Protein AF-A0A165TBY9-F1 (afdb_monomer)

Radius of gyration: 14.4 Å; Cα contacts (8 Å, |Δi|>4): 34; chains: 1; bounding box: 32×24×42 Å

Organism: NCBI:txid1314783

Secondary structure (DSSP, 8-state):
-HHHHHHHHHHHHHHSTTHHHHHHHHHHHHHHTSTTTGGGTTT--HHHHHHHHHHTHHHHHHHHHHHHHHHHHHHHHHHHTT--

Sequence (84 aa):
IEALKFAIDWQARTAVGGGKKWKGDFFRRAFMCDPDYAAEFEGLTEQAAAQHLKGMDAVYKKWRNINGHTITARNRLLRLYHNV

Mean predicted aligned error: 6.81 Å

Foldseek 3Di:
DVLLVVLVVLVVLVVDPCSVVVVVVVLLVVQCPPPVNVVVCPPDDPVRSVVVVVVCVVVSVVVCVVCVVVVVVSSVVSVVVVVD

pLDDT: mean 81.23, std 12.87, range [43.97, 95.62]

Solvent-accessible surface area (backbone atoms only — not comparable to full-atom values): 4824 Å² total; per-residue (Å²): 116,70,68,54,53,51,30,50,52,58,48,58,38,64,76,40,94,62,26,71,58,53,52,51,53,49,54,53,52,51,48,50,63,30,82,92,45,23,78,82,41,62,94,50,52,74,70,54,37,55,52,52,50,60,76,37,47,71,58,53,51,52,50,42,67,68,47,45,57,57,59,50,48,53,40,52,51,48,48,61,74,68,78,114

Structure (mmCIF, N/CA/C/O backbone):
data_AF-A0A165TBY9-F1
#
_entry.id   AF-A0A165TBY9-F1
#
loop_
_atom_site.group_PDB
_atom_site.id
_atom_site.type_symbol
_atom_site.label_atom_id
_atom_site.label_alt_id
_atom_site.label_comp_id
_atom_site.label_asym_id
_atom_site.label_entity_id
_atom_site.label_seq_id
_atom_site.pdbx_PDB_ins_code
_atom_site.Cartn_x
_atom_site.Cartn_y
_atom_site.Cartn_z
_atom_site.occupancy
_atom_site.B_iso_or_equiv
_atom_site.auth_seq_id
_atom_site.auth_comp_id
_atom_site.auth_asym_id
_atom_site.auth_atom_id
_atom_site.pdbx_PDB_model_num
ATOM 1 N N . ILE A 1 1 ? -1.583 1.548 -22.400 1.00 55.12 1 ILE A N 1
ATOM 2 C CA . ILE A 1 1 ? -0.948 2.876 -22.185 1.00 55.12 1 ILE A CA 1
ATOM 3 C C . ILE A 1 1 ? -0.707 3.153 -20.688 1.00 55.12 1 ILE A C 1
ATOM 5 O O . ILE A 1 1 ? 0.403 3.534 -20.339 1.00 55.12 1 ILE A O 1
ATOM 9 N N . GLU A 1 2 ? -1.654 2.882 -19.775 1.00 61.06 2 GLU A N 1
ATOM 10 C CA . GLU A 1 2 ? -1.493 3.174 -18.327 1.00 61.06 2 GLU A CA 1
ATOM 11 C C . GLU A 1 2 ? -0.366 2.405 -17.610 1.00 61.06 2 GLU A C 1
ATOM 13 O O . GLU A 1 2 ? 0.385 2.990 -16.829 1.00 61.06 2 GLU A O 1
ATOM 18 N N . ALA A 1 3 ? -0.180 1.113 -17.904 1.00 61.22 3 ALA A N 1
ATOM 19 C CA . ALA A 1 3 ? 0.869 0.305 -17.269 1.00 61.22 3 ALA A CA 1
ATOM 20 C C . ALA A 1 3 ? 2.297 0.762 -17.639 1.00 61.22 3 ALA A C 1
ATOM 22 O O . ALA A 1 3 ? 3.214 0.666 -16.826 1.00 61.22 3 ALA A O 1
ATOM 23 N N . LEU A 1 4 ? 2.483 1.307 -18.845 1.00 59.97 4 LEU A N 1
ATOM 24 C CA . LEU A 1 4 ? 3.771 1.828 -19.316 1.00 59.97 4 LEU A CA 1
ATOM 25 C C . LEU A 1 4 ? 4.158 3.111 -18.576 1.00 59.97 4 LEU A C 1
ATOM 27 O O . LEU A 1 4 ? 5.274 3.231 -18.070 1.00 59.97 4 LEU A O 1
ATOM 31 N N . LYS A 1 5 ? 3.196 4.027 -18.424 1.00 66.94 5 LYS A N 1
ATOM 32 C CA . LYS A 1 5 ? 3.362 5.243 -17.624 1.00 66.94 5 LYS A CA 1
ATOM 33 C C . LYS A 1 5 ? 3.740 4.912 -16.179 1.00 66.94 5 LYS A C 1
ATOM 35 O O . LYS A 1 5 ? 4.667 5.509 -15.644 1.00 66.94 5 LYS A O 1
ATOM 40 N N . PHE A 1 6 ? 3.112 3.895 -15.585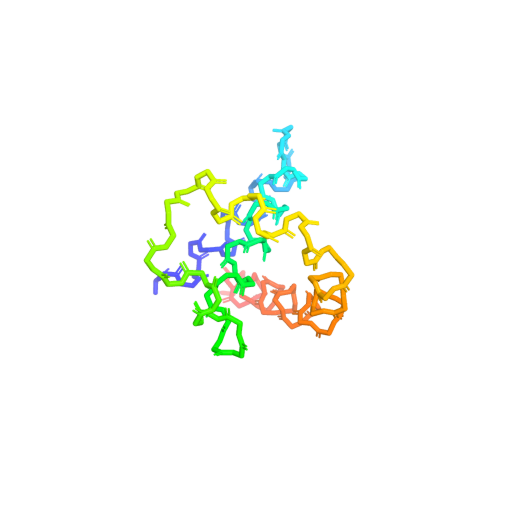 1.00 68.56 6 PHE A N 1
ATOM 41 C CA . PHE A 1 6 ? 3.443 3.441 -14.233 1.00 68.56 6 PHE A CA 1
ATOM 42 C C . PHE A 1 6 ? 4.901 2.971 -14.092 1.00 68.56 6 PHE A C 1
ATOM 44 O O . PHE A 1 6 ? 5.566 3.314 -13.116 1.00 68.56 6 PHE A O 1
ATOM 51 N N . ALA A 1 7 ? 5.430 2.222 -15.064 1.00 66.62 7 ALA A N 1
ATOM 52 C CA . ALA A 1 7 ? 6.807 1.727 -15.018 1.00 66.62 7 ALA A CA 1
ATOM 53 C C . ALA A 1 7 ? 7.853 2.847 -15.170 1.00 66.62 7 ALA A C 1
ATOM 55 O O . ALA A 1 7 ? 8.871 2.838 -14.463 1.00 66.62 7 ALA A O 1
ATOM 56 N N . ILE A 1 8 ? 7.576 3.818 -16.049 1.00 68.00 8 ILE A N 1
ATOM 57 C CA . ILE A 1 8 ? 8.389 5.025 -16.252 1.00 68.00 8 ILE A CA 1
ATOM 58 C C . ILE A 1 8 ? 8.351 5.901 -14.996 1.00 68.00 8 ILE A C 1
ATOM 60 O O . ILE A 1 8 ? 9.407 6.240 -14.465 1.00 68.00 8 ILE A O 1
ATOM 64 N N . ASP A 1 9 ? 7.166 6.177 -14.447 1.00 70.25 9 ASP A N 1
ATOM 65 C CA . ASP A 1 9 ? 6.996 6.955 -13.215 1.00 70.25 9 ASP A CA 1
ATOM 66 C C . ASP A 1 9 ? 7.689 6.278 -12.023 1.00 70.25 9 ASP A C 1
ATOM 68 O O . ASP A 1 9 ? 8.356 6.938 -11.221 1.00 70.25 9 ASP A O 1
ATOM 72 N N . TRP A 1 10 ? 7.615 4.945 -11.931 1.00 75.44 10 TRP A N 1
ATOM 73 C CA . TRP A 1 10 ? 8.325 4.164 -10.917 1.00 75.44 10 TRP A CA 1
ATOM 74 C C . TRP A 1 10 ? 9.851 4.283 -11.055 1.00 75.44 10 TRP A C 1
ATOM 76 O O . TRP A 1 10 ? 10.557 4.268 -10.047 1.00 75.44 10 TRP A O 1
ATOM 86 N N . GLN A 1 11 ? 10.385 4.392 -12.280 1.00 71.31 11 GLN A N 1
ATOM 87 C CA . GLN A 1 11 ? 11.819 4.579 -12.542 1.00 71.31 11 GLN A CA 1
ATOM 88 C C . GLN A 1 11 ? 12.295 6.001 -12.295 1.00 71.31 11 GLN A C 1
ATOM 90 O O . GLN A 1 11 ? 13.265 6.201 -11.562 1.00 71.31 11 GLN A O 1
ATOM 95 N N . ALA A 1 12 ? 11.608 6.974 -12.882 1.00 70.81 12 ALA A N 1
ATOM 96 C CA . ALA A 1 12 ? 11.927 8.381 -12.731 1.00 70.81 12 ALA A CA 1
ATOM 97 C C . ALA A 1 12 ? 11.967 8.736 -11.244 1.00 70.81 12 ALA A C 1
ATOM 99 O O . ALA A 1 12 ? 12.965 9.254 -10.756 1.00 70.81 12 ALA A O 1
ATOM 100 N N . ARG A 1 13 ? 10.961 8.302 -10.474 1.00 71.62 13 ARG A N 1
ATOM 101 C CA . ARG A 1 13 ? 10.903 8.556 -9.030 1.00 71.62 13 ARG A CA 1
ATOM 102 C C . ARG A 1 13 ? 11.956 7.803 -8.224 1.00 71.62 13 ARG A C 1
ATOM 104 O O . ARG A 1 13 ? 12.266 8.247 -7.129 1.00 71.62 13 ARG A O 1
ATOM 111 N N . THR A 1 14 ? 12.540 6.707 -8.722 1.00 67.12 14 THR A N 1
ATOM 112 C CA . THR A 1 14 ? 13.701 6.084 -8.053 1.00 67.12 14 THR A CA 1
ATOM 113 C C . THR A 1 14 ? 14.998 6.859 -8.202 1.00 67.12 14 THR A C 1
ATOM 115 O O . THR A 1 14 ? 15.866 6.698 -7.351 1.00 67.12 14 THR A O 1
A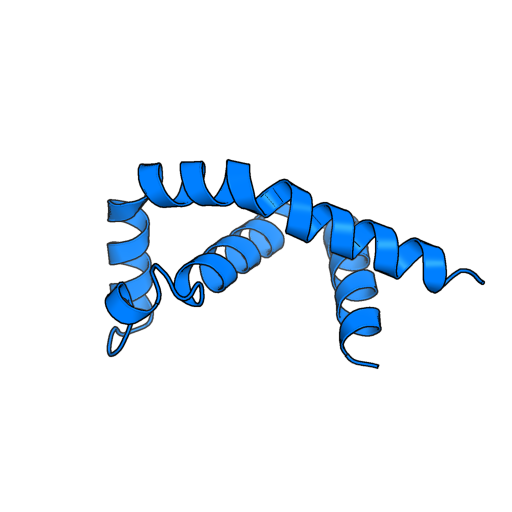TOM 118 N N . ALA A 1 15 ? 15.125 7.661 -9.257 1.00 67.50 15 ALA A N 1
ATOM 119 C CA . ALA A 1 15 ? 16.345 8.391 -9.579 1.00 67.50 15 ALA A CA 1
ATOM 120 C C . ALA A 1 15 ? 16.425 9.776 -8.905 1.00 67.50 15 ALA A C 1
ATOM 122 O O . ALA A 1 15 ? 17.500 10.364 -8.868 1.00 67.50 15 ALA A O 1
ATOM 123 N N . VAL A 1 16 ? 15.320 10.285 -8.346 1.00 67.94 16 VAL A N 1
ATOM 124 C CA . VAL A 1 16 ? 15.248 11.608 -7.694 1.00 67.94 16 VAL A CA 1
ATOM 125 C C . VAL A 1 16 ? 15.122 11.502 -6.170 1.00 67.94 16 VAL A C 1
ATOM 127 O O . VAL A 1 16 ? 14.592 10.526 -5.624 1.00 67.94 16 VAL A O 1
ATOM 130 N N . GLY A 1 17 ? 15.566 12.547 -5.463 1.00 63.84 17 GLY A N 1
ATOM 131 C CA . GLY A 1 17 ? 15.350 12.697 -4.022 1.00 63.84 17 GLY A CA 1
ATOM 132 C C . GLY A 1 17 ? 13.863 12.572 -3.658 1.00 63.84 17 GLY A C 1
ATOM 133 O O . GLY A 1 17 ? 13.008 13.184 -4.289 1.00 63.84 17 GLY A O 1
ATOM 134 N N . GLY A 1 18 ? 13.538 11.740 -2.661 1.00 75.44 18 GLY A N 1
ATOM 135 C CA . GLY A 1 18 ? 12.151 11.466 -2.240 1.00 75.44 18 GLY A CA 1
ATOM 136 C C . GLY A 1 18 ? 11.534 10.165 -2.778 1.00 75.44 18 GLY A C 1
ATOM 137 O O . GLY A 1 18 ? 10.480 9.744 -2.295 1.00 75.44 18 GLY A O 1
ATOM 138 N N . GLY A 1 19 ? 12.213 9.448 -3.681 1.00 77.62 19 GLY A N 1
ATOM 139 C CA . GLY A 1 19 ? 11.728 8.180 -4.245 1.00 77.62 19 GLY A CA 1
ATOM 140 C C . GLY A 1 19 ? 11.385 7.092 -3.228 1.00 77.62 19 GLY A C 1
ATOM 141 O O . GLY A 1 19 ? 10.409 6.354 -3.384 1.00 77.62 19 GLY A O 1
ATOM 142 N N . LYS A 1 20 ? 12.158 7.009 -2.138 1.00 79.81 20 LYS A N 1
ATOM 143 C CA . LYS A 1 20 ? 11.920 6.045 -1.051 1.00 79.81 20 LYS A CA 1
ATOM 144 C C . LYS A 1 20 ? 10.589 6.301 -0.338 1.00 79.81 20 LYS A C 1
ATOM 146 O O . LYS A 1 20 ? 9.877 5.342 -0.044 1.00 79.81 20 LYS A O 1
ATOM 151 N N . LYS A 1 21 ? 10.244 7.573 -0.098 1.00 83.25 21 LYS A N 1
ATOM 152 C CA . LYS A 1 21 ? 8.970 7.971 0.520 1.00 83.25 21 LYS A CA 1
ATOM 153 C C . LYS A 1 21 ? 7.807 7.626 -0.403 1.00 83.25 21 LYS A C 1
ATOM 155 O O . LYS A 1 21 ? 6.905 6.913 0.016 1.00 83.25 21 LYS A O 1
ATOM 160 N N . TRP A 1 22 ? 7.905 8.009 -1.675 1.00 84.19 22 TRP A N 1
ATOM 161 C CA . TRP A 1 22 ? 6.860 7.732 -2.660 1.00 84.19 22 TRP A CA 1
ATOM 162 C C . TRP A 1 22 ? 6.574 6.234 -2.825 1.00 84.19 22 TRP A C 1
ATOM 164 O O . TRP A 1 22 ? 5.416 5.827 -2.817 1.00 84.19 22 TRP A O 1
ATOM 174 N N . LYS A 1 23 ? 7.612 5.387 -2.895 1.00 83.88 23 LYS A N 1
ATOM 175 C CA . LYS A 1 23 ? 7.425 3.926 -2.899 1.00 83.88 23 LYS A CA 1
ATOM 176 C C . LYS A 1 23 ? 6.727 3.433 -1.639 1.00 83.88 23 LYS A C 1
ATOM 178 O O . LYS A 1 23 ? 5.883 2.549 -1.718 1.00 83.88 23 LYS A O 1
ATOM 183 N N . GLY A 1 24 ? 7.114 3.972 -0.483 1.00 88.12 24 GLY A N 1
ATOM 184 C CA . GLY A 1 24 ? 6.459 3.671 0.785 1.00 88.12 24 GLY A CA 1
ATOM 185 C C . GLY A 1 24 ? 4.967 3.980 0.724 1.00 88.12 24 GLY A C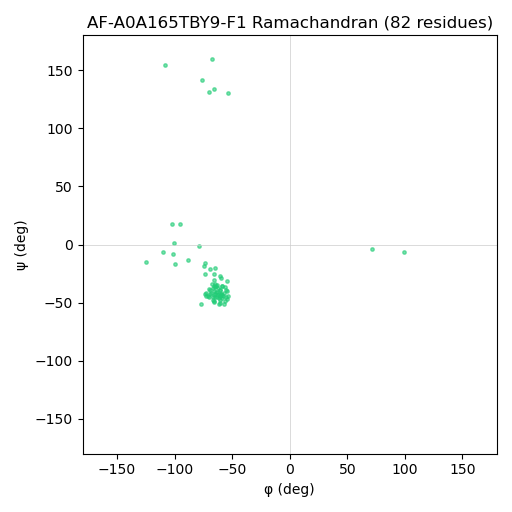 1
ATOM 186 O O . GLY A 1 24 ? 4.164 3.114 1.048 1.00 88.12 24 GLY A O 1
ATOM 187 N N . ASP A 1 25 ? 4.604 5.164 0.239 1.00 87.25 25 ASP A N 1
ATOM 188 C CA . ASP A 1 25 ? 3.209 5.594 0.116 1.00 87.25 25 ASP A CA 1
ATOM 189 C C . ASP A 1 25 ? 2.436 4.759 -0.911 1.00 87.25 25 ASP A C 1
ATOM 191 O O . ASP A 1 25 ? 1.288 4.399 -0.664 1.00 87.25 25 ASP A O 1
ATOM 195 N N . PHE A 1 26 ? 3.077 4.366 -2.016 1.00 88.31 26 PHE A N 1
ATOM 196 C CA . PHE A 1 26 ? 2.480 3.441 -2.975 1.00 88.31 26 PHE A CA 1
ATOM 197 C C . PHE A 1 26 ? 2.151 2.090 -2.335 1.00 88.31 26 PHE A C 1
ATOM 199 O O . PHE A 1 26 ? 1.025 1.624 -2.459 1.00 88.31 26 PHE A O 1
ATOM 206 N N . PHE A 1 27 ? 3.101 1.467 -1.628 1.00 90.50 27 PHE A N 1
ATOM 207 C CA . PHE A 1 27 ? 2.853 0.177 -0.976 1.00 90.50 27 PHE A CA 1
ATOM 208 C C . PHE A 1 27 ? 1.756 0.269 0.085 1.00 90.50 27 PHE A C 1
ATOM 210 O O . PHE A 1 27 ? 0.948 -0.645 0.186 1.00 90.50 27 PHE A O 1
ATOM 217 N N . ARG A 1 28 ? 1.697 1.371 0.840 1.00 92.19 28 ARG A N 1
ATOM 218 C CA . ARG A 1 28 ? 0.619 1.616 1.808 1.00 92.19 28 ARG A CA 1
ATOM 219 C C . ARG A 1 28 ? -0.742 1.693 1.120 1.00 92.19 28 ARG A C 1
ATOM 221 O O . ARG A 1 28 ? -1.676 1.050 1.570 1.00 92.19 28 ARG A O 1
ATOM 228 N N . ARG A 1 29 ? -0.847 2.438 0.014 1.00 89.50 29 ARG A N 1
ATOM 229 C CA . ARG A 1 29 ? -2.088 2.527 -0.776 1.00 89.50 29 ARG A CA 1
ATOM 230 C C . ARG A 1 29 ? -2.481 1.186 -1.380 1.00 89.50 29 ARG A C 1
ATOM 232 O O . ARG A 1 29 ? -3.631 0.801 -1.279 1.00 89.50 29 ARG A O 1
ATOM 239 N N . ALA A 1 30 ? -1.520 0.469 -1.954 1.00 90.06 30 ALA A N 1
ATOM 240 C CA . ALA A 1 30 ? -1.758 -0.854 -2.515 1.00 90.06 30 ALA A CA 1
ATOM 241 C C . ALA A 1 30 ? -2.261 -1.843 -1.454 1.00 90.06 30 ALA A C 1
ATOM 243 O O . ALA A 1 30 ? -3.168 -2.606 -1.743 1.00 90.06 30 ALA A O 1
ATOM 244 N N . PHE A 1 31 ? -1.725 -1.780 -0.233 1.00 92.81 31 PHE A N 1
ATOM 245 C CA . PHE A 1 31 ? -2.214 -2.575 0.892 1.00 92.81 31 PHE A CA 1
ATOM 246 C C . PHE A 1 31 ? -3.644 -2.196 1.303 1.00 92.81 31 PHE A C 1
ATOM 248 O O . PHE A 1 31 ? -4.475 -3.075 1.472 1.00 92.81 31 PHE A O 1
ATOM 255 N N . MET A 1 32 ? -3.959 -0.900 1.405 1.00 91.69 32 MET A N 1
ATOM 256 C CA . MET A 1 32 ? -5.315 -0.430 1.747 1.00 91.69 32 MET A CA 1
ATOM 257 C C . MET A 1 32 ? -6.372 -0.784 0.687 1.00 91.69 32 MET A C 1
ATOM 259 O O . MET A 1 32 ? -7.558 -0.781 0.987 1.00 91.69 32 MET A O 1
ATOM 263 N N . CYS A 1 33 ? -5.953 -1.067 -0.547 1.00 88.75 33 CYS A N 1
ATOM 264 C CA . CYS A 1 33 ? -6.831 -1.507 -1.634 1.00 88.75 33 CYS A CA 1
ATOM 265 C C . CYS A 1 33 ? -6.783 -3.022 -1.875 1.00 88.75 33 CYS A C 1
ATOM 267 O O . CYS A 1 33 ? -7.415 -3.501 -2.816 1.00 88.75 33 CYS A O 1
ATOM 269 N N . ASP A 1 34 ? -6.000 -3.767 -1.098 1.00 90.31 34 ASP A N 1
ATOM 270 C CA . ASP A 1 34 ? -5.909 -5.213 -1.240 1.00 90.31 34 ASP A CA 1
ATOM 271 C C . ASP A 1 34 ? -7.232 -5.852 -0.778 1.00 90.31 34 ASP A C 1
ATOM 273 O O . ASP A 1 34 ? -7.709 -5.490 0.298 1.00 90.31 34 ASP A O 1
ATOM 277 N N . PRO A 1 35 ? -7.848 -6.765 -1.552 1.00 90.50 35 PRO A N 1
ATOM 278 C CA . PRO A 1 35 ? -9.161 -7.322 -1.225 1.00 90.50 35 PRO A CA 1
ATOM 279 C C . PRO A 1 35 ? -9.262 -7.938 0.173 1.00 90.50 35 PRO A C 1
ATOM 281 O O . PRO A 1 35 ? -10.324 -7.857 0.785 1.00 90.50 35 PRO A O 1
ATOM 284 N N . ASP A 1 36 ? -8.166 -8.499 0.691 1.00 92.19 36 ASP A N 1
ATOM 285 C CA . ASP A 1 36 ? -8.146 -9.150 2.003 1.00 92.19 36 ASP A CA 1
ATOM 286 C C . ASP A 1 36 ? -8.169 -8.140 3.165 1.00 92.19 36 ASP A C 1
ATOM 288 O O . ASP A 1 36 ? -8.495 -8.504 4.293 1.00 92.19 36 ASP A O 1
ATOM 292 N N . TYR A 1 37 ? -7.831 -6.873 2.899 1.00 91.75 37 TYR A N 1
ATOM 293 C CA . TYR A 1 37 ? -7.682 -5.820 3.912 1.00 91.75 37 TYR A CA 1
ATOM 294 C C . TYR A 1 37 ? -8.547 -4.582 3.645 1.00 91.75 37 TYR A C 1
ATOM 296 O O . TYR A 1 37 ? -8.738 -3.769 4.544 1.00 91.75 37 TYR A O 1
ATOM 304 N N . ALA A 1 38 ? -9.086 -4.415 2.435 1.00 90.19 38 ALA A N 1
ATOM 305 C CA . ALA A 1 38 ? -9.785 -3.203 2.004 1.00 90.19 38 ALA A CA 1
ATOM 306 C C . ALA A 1 38 ? -11.003 -2.865 2.875 1.00 90.19 38 ALA A C 1
ATOM 308 O O . ALA A 1 38 ? -11.237 -1.692 3.167 1.00 90.19 38 ALA A O 1
ATOM 309 N N . ALA A 1 39 ? -11.728 -3.883 3.349 1.00 94.12 39 ALA A N 1
ATOM 310 C CA . ALA A 1 39 ? -12.872 -3.708 4.242 1.00 94.12 39 ALA A CA 1
ATOM 311 C C . ALA A 1 39 ? -12.494 -3.028 5.573 1.00 94.12 39 ALA A C 1
ATOM 313 O O . ALA A 1 39 ? -13.316 -2.337 6.166 1.00 94.12 39 ALA A O 1
ATOM 314 N N . GLU A 1 40 ? -11.245 -3.163 6.031 1.00 92.56 40 GLU A N 1
ATOM 315 C CA . GLU A 1 40 ? -10.767 -2.501 7.252 1.00 92.56 40 GLU A CA 1
ATOM 316 C C . GLU A 1 40 ? -10.547 -0.990 7.078 1.00 92.56 40 GLU A C 1
ATOM 318 O O . GLU A 1 40 ? -10.421 -0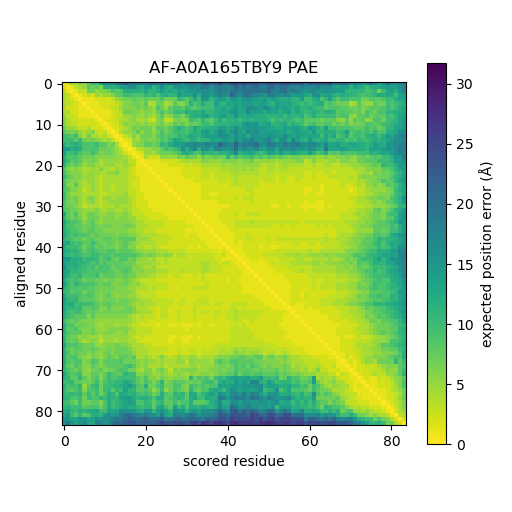.261 8.062 1.00 92.56 40 GLU A O 1
ATOM 323 N N . PHE A 1 41 ? -10.481 -0.514 5.833 1.00 93.56 41 PHE A N 1
ATOM 324 C CA . PHE A 1 41 ? -10.248 0.890 5.495 1.00 93.56 41 PHE A CA 1
ATOM 325 C C . PHE A 1 41 ? -11.483 1.581 4.909 1.00 93.56 41 PHE A C 1
ATOM 327 O O . PHE A 1 41 ? -11.465 2.796 4.694 1.00 93.56 41 PHE A O 1
ATOM 334 N N . GLU A 1 42 ? -12.556 0.834 4.656 1.00 92.81 42 GLU A N 1
ATOM 335 C CA . GLU A 1 42 ? -13.786 1.363 4.085 1.00 92.81 42 GLU A CA 1
ATOM 336 C C . GLU A 1 42 ? -14.468 2.350 5.046 1.00 92.81 42 GLU A C 1
ATOM 338 O O . GLU A 1 42 ? -14.565 2.128 6.252 1.00 92.81 42 GLU A O 1
ATOM 343 N N . GLY A 1 43 ? -14.903 3.496 4.518 1.00 91.19 43 GLY A N 1
ATOM 344 C CA . GLY A 1 43 ? -15.551 4.549 5.307 1.00 91.19 43 GLY A CA 1
ATOM 345 C C . GLY A 1 43 ? -14.625 5.331 6.250 1.00 91.19 43 GLY A C 1
ATOM 346 O O . GLY A 1 43 ? -15.073 6.302 6.863 1.00 91.19 43 GLY A O 1
ATOM 347 N N . LEU A 1 44 ? -13.338 4.976 6.353 1.00 93.25 44 LEU A N 1
ATOM 348 C CA . LEU A 1 44 ? -12.377 5.735 7.149 1.00 93.25 44 LEU A CA 1
ATOM 349 C C . LEU A 1 44 ? -11.955 7.023 6.434 1.00 93.25 44 LEU A C 1
ATOM 351 O O . LEU A 1 44 ? -11.709 7.058 5.228 1.00 93.25 44 LEU A O 1
ATOM 355 N N . THR A 1 45 ? -11.792 8.096 7.209 1.00 93.75 45 THR A N 1
ATOM 356 C CA . THR A 1 45 ? -11.107 9.301 6.727 1.00 93.75 45 THR A CA 1
ATOM 357 C C . THR A 1 45 ? -9.625 9.006 6.499 1.00 93.75 45 THR A C 1
ATOM 359 O O . THR A 1 45 ? -9.065 8.088 7.097 1.00 93.75 45 THR A O 1
ATOM 362 N N . GLU A 1 46 ? -8.941 9.816 5.689 1.00 88.00 46 GLU A N 1
ATOM 363 C CA . GLU A 1 46 ? -7.511 9.614 5.404 1.00 88.00 46 GLU A CA 1
ATOM 364 C C . GLU A 1 46 ? -6.652 9.570 6.684 1.00 88.00 46 GLU A C 1
ATOM 366 O O . GLU A 1 46 ? -5.750 8.740 6.810 1.00 88.00 46 GLU A O 1
ATOM 371 N N . GLN A 1 47 ? -6.959 10.418 7.671 1.00 90.75 47 GLN A N 1
ATOM 372 C CA . 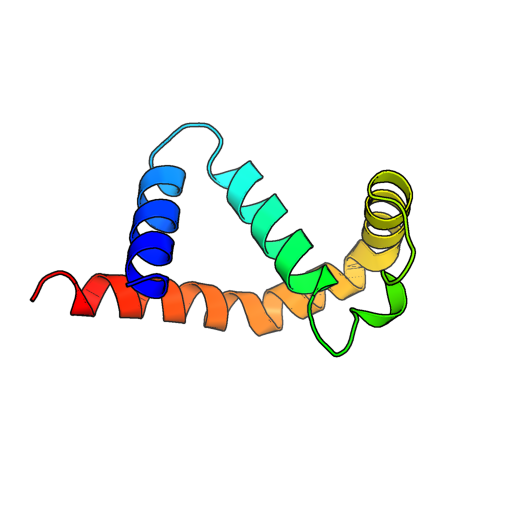GLN A 1 47 ? -6.264 10.420 8.961 1.00 90.75 47 GLN A CA 1
ATOM 373 C C . GLN A 1 47 ? -6.555 9.157 9.780 1.00 90.75 47 GLN A C 1
ATOM 375 O O . GLN A 1 47 ? -5.630 8.587 10.363 1.00 90.75 47 GLN A O 1
ATOM 380 N N . ALA A 1 48 ? -7.811 8.701 9.801 1.00 92.44 48 ALA A N 1
ATOM 381 C CA . ALA A 1 48 ? -8.195 7.476 10.495 1.00 92.44 48 ALA A CA 1
ATOM 382 C C . ALA A 1 48 ? -7.557 6.242 9.842 1.00 92.44 48 ALA A C 1
ATOM 384 O O . ALA A 1 48 ? -6.973 5.419 10.543 1.00 92.44 48 ALA A O 1
ATOM 385 N N . ALA A 1 49 ? -7.554 6.164 8.510 1.00 92.06 49 ALA A N 1
ATOM 386 C CA . ALA A 1 49 ? -6.893 5.105 7.755 1.00 92.06 49 ALA A CA 1
ATOM 387 C C . ALA A 1 49 ? -5.378 5.082 8.012 1.00 92.06 49 ALA A C 1
ATOM 389 O O . ALA A 1 49 ? -4.797 4.023 8.241 1.00 92.06 49 ALA A O 1
ATOM 390 N N . ALA A 1 50 ? -4.725 6.250 8.056 1.00 90.56 50 ALA A N 1
ATOM 391 C CA . ALA A 1 50 ? -3.303 6.342 8.379 1.00 90.56 50 ALA A CA 1
ATOM 392 C C . ALA A 1 50 ? -2.987 5.873 9.809 1.00 90.56 50 ALA A C 1
ATOM 394 O O . ALA A 1 50 ? -1.933 5.274 10.039 1.00 90.56 50 ALA A O 1
ATOM 395 N N . GLN A 1 51 ? -3.875 6.140 10.770 1.00 93.56 51 GLN A N 1
ATOM 396 C CA . GLN A 1 51 ? -3.718 5.676 12.146 1.00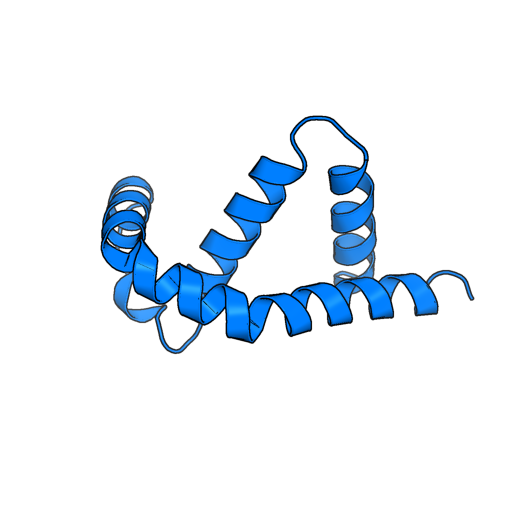 93.56 51 GLN A CA 1
ATOM 397 C C . GLN A 1 51 ? -3.991 4.171 12.276 1.00 93.56 51 GLN A C 1
ATOM 399 O O . GLN A 1 51 ? -3.199 3.476 12.913 1.00 93.56 51 GLN A O 1
ATOM 404 N N . HIS A 1 52 ? -5.037 3.659 11.621 1.00 94.56 52 HIS A N 1
ATOM 405 C CA . HIS A 1 52 ? -5.352 2.227 11.564 1.00 94.56 52 HIS A CA 1
ATOM 406 C C . HIS A 1 52 ? -4.195 1.434 10.953 1.00 94.56 52 HIS A C 1
ATOM 408 O O . HIS A 1 52 ? -3.681 0.489 11.548 1.00 94.56 52 HIS A O 1
ATOM 414 N N . LEU A 1 53 ? -3.655 1.926 9.835 1.00 93.44 53 LEU A N 1
ATOM 415 C CA . LEU A 1 53 ? -2.502 1.333 9.164 1.00 93.44 53 LEU A CA 1
ATOM 416 C C . LEU A 1 53 ? -1.257 1.254 10.061 1.00 93.44 53 LEU A C 1
ATOM 418 O O . LEU A 1 53 ? -0.502 0.287 9.970 1.00 93.44 53 LEU A O 1
ATOM 422 N N . LYS A 1 54 ? -1.023 2.244 10.936 1.00 92.31 54 LYS A N 1
ATOM 423 C CA . LYS A 1 54 ? 0.075 2.173 11.919 1.00 92.31 54 LYS A CA 1
ATOM 424 C C . LYS A 1 54 ? -0.141 1.044 12.929 1.00 92.31 54 LYS A C 1
ATOM 426 O O . LYS A 1 54 ? 0.834 0.407 13.316 1.00 92.31 54 LYS A O 1
ATOM 431 N N . GLY A 1 55 ? -1.387 0.788 13.330 1.00 94.00 55 GLY A N 1
ATOM 432 C CA . GLY A 1 55 ? -1.750 -0.349 14.183 1.00 94.00 55 GLY A CA 1
ATOM 433 C C . GLY A 1 55 ? -1.526 -1.706 13.507 1.00 94.00 55 GLY A C 1
ATOM 434 O O . GLY A 1 55 ? -1.239 -2.691 14.181 1.00 94.00 55 GLY A O 1
ATOM 435 N N . MET A 1 56 ? -1.560 -1.747 12.174 1.00 94.94 56 MET A N 1
ATOM 436 C CA . MET A 1 56 ? -1.372 -2.955 11.363 1.00 94.94 56 MET A CA 1
ATOM 437 C C . MET A 1 56 ? 0.067 -3.162 10.855 1.00 94.94 56 MET A C 1
ATOM 439 O O . MET A 1 56 ? 0.283 -3.939 9.924 1.00 94.94 56 MET A O 1
ATOM 443 N N . ASP A 1 57 ? 1.079 -2.500 11.428 1.00 93.19 57 ASP A N 1
ATOM 444 C CA . ASP A 1 57 ? 2.448 -2.489 10.876 1.00 93.19 57 ASP A CA 1
ATOM 445 C C . ASP A 1 57 ? 3.038 -3.897 10.649 1.00 93.19 57 ASP A C 1
ATOM 447 O O . ASP A 1 57 ? 3.660 -4.155 9.616 1.00 93.19 57 ASP A O 1
ATOM 451 N N . ALA A 1 58 ? 2.796 -4.842 11.563 1.00 95.00 58 ALA A N 1
ATOM 452 C CA . ALA A 1 58 ? 3.254 -6.225 11.413 1.00 95.00 58 ALA A CA 1
ATOM 453 C C . ALA A 1 58 ? 2.590 -6.941 10.220 1.00 95.00 58 ALA A C 1
ATOM 455 O O . ALA A 1 58 ? 3.267 -7.624 9.445 1.00 95.00 58 ALA A O 1
ATOM 456 N N . VAL A 1 59 ? 1.280 -6.745 10.045 1.00 95.62 59 VAL A N 1
ATOM 457 C CA . VAL A 1 59 ? 0.497 -7.319 8.941 1.00 95.62 59 VAL A CA 1
ATOM 458 C C . VAL A 1 59 ? 0.941 -6.710 7.617 1.00 95.62 59 VAL A C 1
ATOM 460 O O . VAL A 1 59 ? 1.281 -7.439 6.687 1.00 95.62 59 VAL A O 1
ATOM 463 N N . TYR A 1 60 ? 1.062 -5.383 7.564 1.00 95.06 60 TYR A N 1
ATOM 464 C CA . TYR A 1 60 ? 1.560 -4.666 6.397 1.00 95.06 60 TYR A CA 1
ATOM 465 C C . TYR A 1 60 ? 2.968 -5.126 5.993 1.00 95.06 60 TYR A C 1
ATOM 467 O O . TYR A 1 60 ? 3.233 -5.360 4.813 1.00 95.06 60 TYR A O 1
ATOM 475 N N . LYS A 1 61 ? 3.887 -5.305 6.952 1.00 94.25 61 LYS A N 1
ATOM 476 C CA . LYS A 1 61 ? 5.238 -5.825 6.680 1.00 94.25 61 LYS A CA 1
ATOM 477 C C . LYS A 1 61 ? 5.197 -7.230 6.084 1.00 94.25 61 LYS A C 1
ATOM 479 O O . LYS A 1 61 ? 5.896 -7.488 5.103 1.00 94.25 61 LYS A O 1
ATOM 484 N N . LYS A 1 62 ? 4.369 -8.122 6.638 1.00 94.50 62 LYS A N 1
ATOM 485 C CA . LYS A 1 62 ? 4.186 -9.482 6.113 1.00 94.50 62 LYS A CA 1
ATOM 486 C C . LYS A 1 62 ? 3.629 -9.449 4.690 1.00 94.50 62 LYS A C 1
ATOM 488 O O . LYS A 1 62 ? 4.234 -10.036 3.794 1.00 94.50 62 LYS A O 1
ATOM 493 N N . TRP A 1 63 ? 2.546 -8.707 4.473 1.00 95.00 63 TRP A N 1
ATOM 494 C CA . TRP A 1 63 ? 1.949 -8.516 3.154 1.00 95.00 63 TRP A CA 1
ATOM 495 C C . TRP A 1 63 ? 2.967 -7.966 2.155 1.00 95.00 63 TRP A C 1
ATOM 497 O O . TRP A 1 63 ? 3.102 -8.485 1.053 1.00 95.00 63 TRP A O 1
ATOM 507 N N . ARG A 1 64 ? 3.757 -6.963 2.547 1.00 93.19 64 ARG A N 1
ATOM 508 C CA . ARG A 1 64 ? 4.765 -6.356 1.675 1.00 93.19 64 ARG A CA 1
ATOM 509 C C . ARG A 1 64 ? 5.888 -7.322 1.316 1.00 93.19 64 ARG A C 1
ATOM 511 O O . ARG A 1 64 ? 6.385 -7.259 0.195 1.00 93.19 64 ARG A O 1
ATOM 518 N N . ASN A 1 65 ? 6.304 -8.196 2.226 1.00 91.38 65 ASN A N 1
ATOM 519 C CA . ASN A 1 65 ? 7.308 -9.215 1.916 1.00 91.38 65 ASN A CA 1
ATOM 520 C C . ASN A 1 65 ? 6.77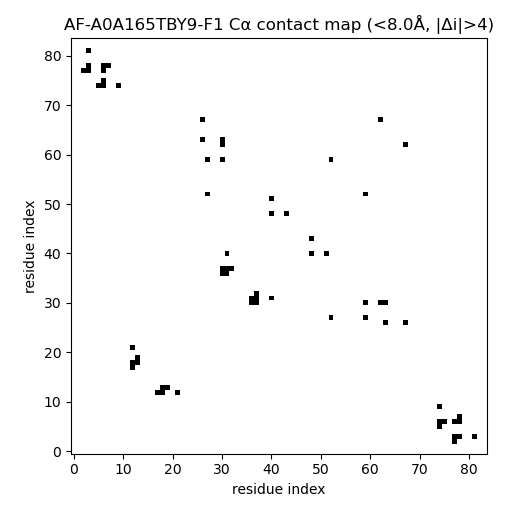0 -10.224 0.889 1.00 91.38 65 ASN A C 1
ATOM 522 O O . ASN A 1 65 ? 7.483 -10.590 -0.047 1.00 91.38 65 ASN A O 1
ATOM 526 N N . ILE A 1 66 ? 5.497 -10.603 1.020 1.00 89.94 66 ILE A N 1
ATOM 527 C CA . ILE A 1 66 ? 4.822 -11.530 0.105 1.00 89.94 66 ILE A CA 1
ATOM 528 C C . ILE A 1 66 ? 4.529 -10.869 -1.247 1.00 89.94 66 ILE A C 1
ATOM 530 O O . ILE A 1 66 ? 4.796 -11.461 -2.273 1.00 89.94 66 ILE A O 1
ATOM 534 N N . ASN A 1 67 ? 4.037 -9.635 -1.298 1.00 86.12 67 ASN A N 1
ATOM 535 C CA . ASN A 1 67 ? 3.554 -9.024 -2.546 1.00 86.12 67 ASN A CA 1
ATOM 536 C C . ASN A 1 67 ? 4.562 -8.066 -3.196 1.00 86.12 67 ASN A C 1
ATOM 538 O O . ASN A 1 67 ? 4.469 -7.720 -4.378 1.00 86.12 67 ASN A O 1
ATOM 542 N N . GLY A 1 68 ? 5.571 -7.634 -2.441 1.00 83.88 68 GLY A N 1
ATOM 543 C CA . GLY A 1 68 ? 6.547 -6.645 -2.887 1.00 83.88 68 GLY A CA 1
ATOM 544 C C . GLY A 1 68 ? 7.410 -7.123 -4.048 1.00 83.88 68 GLY A C 1
ATOM 545 O O . GLY A 1 68 ? 7.759 -6.318 -4.920 1.00 83.88 68 GLY A O 1
ATOM 546 N N . HIS A 1 69 ? 7.724 -8.420 -4.095 1.00 80.62 69 HIS A N 1
ATOM 547 C CA . HIS A 1 69 ? 8.470 -8.999 -5.206 1.00 80.62 69 HIS A CA 1
ATOM 548 C C . HIS A 1 69 ? 7.631 -9.012 -6.487 1.00 80.62 69 HIS A C 1
ATOM 550 O O . HIS A 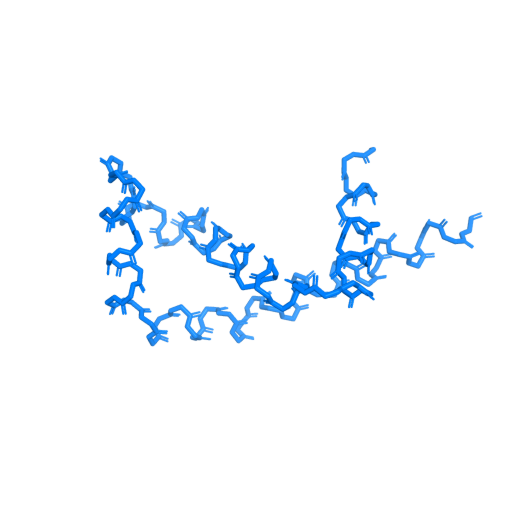1 69 ? 8.141 -8.586 -7.517 1.00 80.62 69 HIS A O 1
ATOM 556 N N . THR A 1 70 ? 6.343 -9.366 -6.421 1.00 80.69 70 THR A N 1
ATOM 557 C CA . THR A 1 70 ? 5.410 -9.344 -7.561 1.00 80.69 70 THR A CA 1
ATOM 558 C C . THR A 1 70 ? 5.252 -7.942 -8.140 1.00 80.69 70 THR A C 1
ATOM 560 O O . THR A 1 70 ? 5.414 -7.742 -9.344 1.00 80.69 70 THR A O 1
ATOM 563 N N . ILE A 1 71 ? 5.031 -6.937 -7.285 1.00 77.75 71 ILE A N 1
ATOM 564 C CA . ILE A 1 71 ? 4.927 -5.528 -7.701 1.00 77.75 71 ILE A CA 1
ATOM 565 C C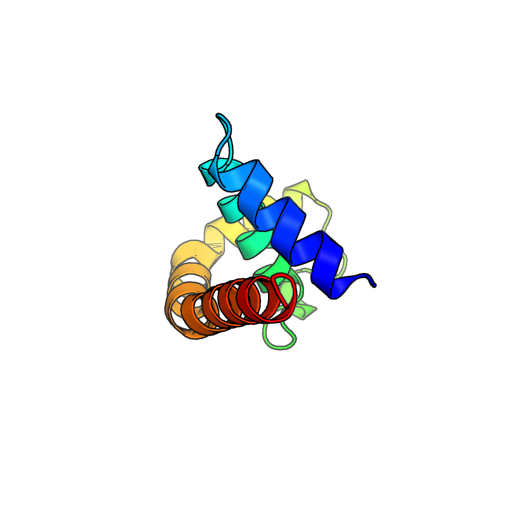 . ILE A 1 71 ? 6.230 -5.068 -8.369 1.00 77.75 71 ILE A C 1
ATOM 567 O O . ILE A 1 71 ? 6.220 -4.445 -9.431 1.00 77.75 71 ILE A O 1
ATOM 571 N N . THR A 1 72 ? 7.378 -5.414 -7.784 1.00 75.69 72 THR A N 1
ATOM 572 C CA . THR A 1 72 ? 8.685 -5.029 -8.334 1.00 75.69 72 THR A CA 1
ATOM 573 C C . THR A 1 72 ? 9.007 -5.773 -9.634 1.00 75.69 72 THR A C 1
ATOM 575 O O . THR A 1 72 ? 9.560 -5.169 -10.552 1.00 75.69 72 THR A O 1
ATOM 578 N N . ALA A 1 73 ? 8.658 -7.056 -9.738 1.00 71.38 73 ALA A N 1
ATOM 579 C CA . ALA A 1 73 ? 8.857 -7.883 -10.924 1.00 71.38 73 ALA A CA 1
ATOM 580 C C . ALA A 1 73 ? 7.990 -7.398 -12.088 1.00 71.38 73 ALA A C 1
ATOM 582 O O . ALA A 1 73 ? 8.524 -7.190 -13.174 1.00 71.38 73 ALA A O 1
ATOM 583 N N . ARG A 1 74 ? 6.706 -7.092 -11.845 1.00 72.25 74 ARG A N 1
ATOM 584 C CA . ARG A 1 74 ? 5.815 -6.443 -12.822 1.00 72.25 74 ARG A CA 1
ATOM 585 C C . ARG A 1 74 ? 6.428 -5.146 -13.354 1.00 72.25 74 ARG A C 1
ATOM 587 O O . ARG A 1 74 ? 6.464 -4.932 -14.562 1.00 72.25 74 ARG A O 1
ATOM 594 N N . ASN A 1 75 ? 6.997 -4.326 -12.471 1.00 68.94 75 ASN A N 1
ATOM 595 C CA . ASN A 1 75 ? 7.646 -3.071 -12.859 1.00 68.94 75 ASN A CA 1
ATOM 596 C C . ASN A 1 75 ? 8.928 -3.278 -13.675 1.00 68.94 75 ASN A C 1
ATOM 598 O O . ASN A 1 75 ? 9.223 -2.472 -14.552 1.00 68.94 75 ASN A O 1
ATOM 602 N N . ARG A 1 76 ? 9.699 -4.339 -13.404 1.00 66.69 76 ARG A N 1
ATOM 603 C CA . ARG A 1 76 ? 10.888 -4.705 -14.195 1.00 66.69 76 ARG A CA 1
ATOM 604 C C . ARG A 1 76 ? 10.503 -5.238 -15.575 1.00 66.69 76 ARG A C 1
ATOM 606 O O . ARG A 1 76 ? 11.092 -4.811 -16.561 1.00 66.69 76 ARG A O 1
ATOM 613 N N . LEU A 1 77 ? 9.493 -6.106 -15.639 1.00 66.44 77 LEU A N 1
ATOM 614 C CA . LEU A 1 77 ? 8.932 -6.643 -16.880 1.00 66.44 77 LEU A CA 1
ATOM 615 C C . LEU A 1 77 ? 8.455 -5.519 -17.803 1.00 66.44 77 LEU A C 1
ATOM 617 O O . LEU A 1 77 ? 8.899 -5.438 -18.941 1.00 66.44 77 LEU A O 1
ATOM 621 N N . LEU A 1 78 ? 7.644 -4.590 -17.294 1.00 67.88 78 LEU A N 1
ATOM 622 C CA . LEU A 1 78 ? 7.135 -3.464 -18.086 1.00 67.88 78 LEU A CA 1
ATOM 623 C C . LEU A 1 78 ? 8.242 -2.564 -18.663 1.00 67.88 78 LEU A C 1
ATOM 625 O O . LEU A 1 78 ? 8.043 -1.980 -19.722 1.00 67.88 78 LEU A O 1
ATOM 629 N N . ARG A 1 79 ? 9.407 -2.460 -18.007 1.00 63.84 79 ARG A N 1
ATOM 630 C CA . ARG A 1 79 ? 10.564 -1.728 -18.556 1.00 63.84 79 ARG A CA 1
ATOM 631 C C . ARG A 1 79 ? 11.236 -2.467 -19.709 1.00 63.84 79 ARG A C 1
ATOM 633 O O . ARG A 1 79 ? 11.620 -1.828 -20.678 1.00 63.84 79 ARG A O 1
ATOM 640 N N . LEU A 1 80 ? 11.401 -3.786 -19.595 1.00 62.84 80 LEU A N 1
ATOM 641 C CA . LEU A 1 80 ? 12.086 -4.594 -20.611 1.00 62.84 80 LEU A CA 1
ATOM 642 C C . LEU A 1 80 ? 11.346 -4.554 -21.952 1.00 62.84 80 LEU A C 1
ATOM 644 O O . LEU A 1 80 ? 11.970 -4.337 -22.982 1.00 62.84 80 LEU A O 1
ATOM 648 N N . TYR A 1 81 ? 10.018 -4.675 -21.926 1.00 63.34 81 TYR A N 1
ATOM 649 C CA . TYR A 1 81 ? 9.176 -4.660 -23.129 1.00 63.34 81 TYR A CA 1
ATOM 650 C C . TYR A 1 81 ? 8.915 -3.258 -23.709 1.00 63.34 81 TYR A C 1
ATOM 652 O O . TYR A 1 81 ? 8.221 -3.143 -24.709 1.00 63.34 81 TYR A O 1
ATOM 660 N N . HIS A 1 82 ? 9.433 -2.195 -23.085 1.00 61.22 82 HIS A N 1
ATOM 661 C CA . HIS A 1 82 ? 9.338 -0.817 -23.591 1.00 61.22 82 HIS A CA 1
ATOM 662 C C . HIS A 1 82 ? 10.636 -0.343 -24.272 1.00 61.22 82 HIS A C 1
ATOM 664 O O . HIS A 1 82 ? 10.668 0.734 -24.856 1.00 61.22 82 HIS A O 1
ATOM 670 N N . ASN A 1 83 ? 11.714 -1.129 -24.188 1.00 52.81 83 ASN A N 1
ATOM 671 C CA . ASN A 1 83 ? 12.989 -0.848 -24.855 1.00 52.81 83 ASN A CA 1
ATOM 672 C C . ASN A 1 83 ? 13.190 -1.697 -26.132 1.00 52.81 83 ASN A C 1
ATOM 674 O O . ASN A 1 83 ? 14.324 -1.842 -26.586 1.00 52.81 83 ASN A O 1
ATOM 678 N N . VAL A 1 84 ? 12.108 -2.267 -26.676 1.00 43.97 84 VAL A N 1
ATOM 679 C CA . VAL A 1 84 ? 12.029 -2.926 -27.993 1.00 43.97 84 VAL A CA 1
ATOM 680 C C . VAL A 1 84 ? 11.039 -2.136 -28.832 1.00 43.97 84 VAL A C 1
ATOM 682 O O . VAL A 1 84 ? 11.375 -1.838 -29.996 1.00 43.97 84 VAL A O 1
#